Protein AF-T1CCB4-F1 (afdb_monomer)

InterPro domains:
  IPR006037 Regulator of K+ conductance, C-terminal [PF02080] (5-66)
  IPR006037 Regulator of K+ conductance, C-terminal [PS51202] (1-68)
  IPR036721 Regulator of K+ conductance, C-terminal domain superfamily [G3DSA:3.30.70.1450] (1-70)
  IPR036721 Regulator of K+ conductance, C-terminal domain superfamily [SSF116726] (6-56)

Secondary structure (DSSP, 8-state):
---GGG-SSTT-BGGGS--TT-PPEEEEEETTEEEE--TTPBP-TT-EEEE--S-GGGHHHHHHHHH----

Solvent-accessible surface area (backbone atoms only — not comparable to full-atom values): 4311 Å² total; per-residue (Å²): 135,58,47,71,79,37,22,68,46,41,76,33,29,51,66,73,54,90,53,99,81,63,57,57,57,56,30,35,34,51,89,92,44,79,41,76,48,42,62,78,45,64,40,51,73,78,51,46,76,43,69,58,72,96,52,76,86,47,50,68,62,52,54,49,45,65,64,30,56,58,132

pLDDT: mean 82.39, std 13.98, range [44.53, 96.88]

Sequence (71 aa):
RGEQHNSGVIGRTVQEIELPEGPPIGAIVRGEEVIMAHHDARVQANDHLILFLPDRRHIDAVERLFTRVAP

Organism: NCBI:txid410659

Nearest PDB structures (foldseek):
  4g65-assembly1_B  TM=9.461E-01  e=8.603E-06  Vibrio vulnificus CMCP6
  4g65-assembly1_A  TM=9.375E-01  e=1.999E-05  Vibrio vulnificus CMCP6
  6v4l-assembly1_D-2  TM=9.147E-01  e=3.824E-05  Vibrio parahaemolyticus RIMD 2210633
  6v4l-assembly1_C-2  TM=9.158E-01  e=5.289E-05  Vibrio parahaemolyticus RIMD 2210633
  4j9u-assembly2_G  TM=9.219E-01  e=7.316E-05  Vibrio parahaemolyticus RIMD 2210633

Foldseek 3Di:
DDDPQFALAAFDAQLRDDAPVPFGQQWWDDPNDTGGRDRGHGHHPPIDTDTDDPDPVRVVVVVCRGRGRDD

Structure (mmCIF, N/CA/C/O backbone):
data_AF-T1CCB4-F1
#
_entry.id   AF-T1CCB4-F1
#
loop_
_atom_site.group_PDB
_atom_site.id
_atom_site.type_symbol
_atom_site.label_atom_id
_atom_site.label_alt_id
_atom_site.label_comp_id
_atom_site.label_asym_id
_atom_site.label_entity_id
_atom_site.label_seq_id
_atom_site.pdbx_PDB_ins_code
_atom_site.Cartn_x
_atom_site.Cartn_y
_atom_site.Cartn_z
_atom_site.occupancy
_atom_site.B_iso_or_equiv
_atom_site.auth_seq_id
_atom_site.auth_comp_id
_atom_site.auth_asym_id
_atom_site.auth_atom_id
_atom_site.pdbx_PDB_model_num
ATOM 1 N N . ARG A 1 1 ? 5.364 -1.530 12.620 1.00 50.69 1 ARG A N 1
ATOM 2 C CA . ARG A 1 1 ? 3.886 -1.428 12.639 1.00 50.69 1 ARG A CA 1
ATOM 3 C C . ARG A 1 1 ? 3.566 0.049 12.487 1.00 50.69 1 ARG A C 1
ATOM 5 O O . ARG A 1 1 ? 4.039 0.814 13.313 1.00 50.69 1 ARG A O 1
ATOM 12 N N . GLY A 1 2 ? 2.954 0.450 11.373 1.00 54.59 2 GLY A N 1
ATOM 13 C CA . GLY A 1 2 ? 2.679 1.859 11.087 1.00 54.59 2 GLY A CA 1
ATOM 14 C C . GLY A 1 2 ? 1.414 2.321 11.805 1.00 54.59 2 GLY A C 1
ATOM 15 O O . GLY A 1 2 ? 0.404 1.626 11.762 1.00 54.59 2 GLY A O 1
ATOM 16 N N . GLU A 1 3 ? 1.477 3.479 12.450 1.00 57.97 3 GLU A N 1
ATOM 17 C CA . GLU A 1 3 ? 0.316 4.218 12.956 1.00 57.97 3 GLU A CA 1
ATOM 18 C C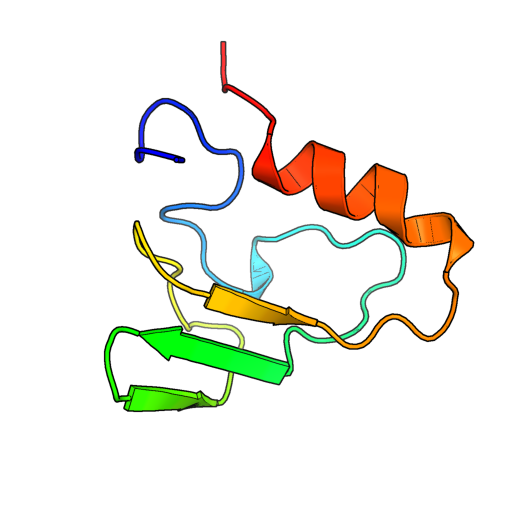 . GLU A 1 3 ? 0.119 5.474 12.090 1.00 57.97 3 GLU A C 1
ATOM 20 O O . GLU A 1 3 ? 1.041 5.868 11.373 1.00 57.97 3 GLU A O 1
ATOM 25 N N . GLN A 1 4 ? -1.065 6.103 12.123 1.00 53.59 4 GLN A N 1
ATOM 26 C CA . GLN A 1 4 ? -1.386 7.259 11.262 1.00 53.59 4 GLN A CA 1
ATOM 27 C C . GLN A 1 4 ? -0.358 8.397 11.338 1.00 53.59 4 GLN A C 1
ATOM 29 O O . GLN A 1 4 ? -0.114 9.063 10.340 1.00 53.59 4 GLN A O 1
ATOM 34 N N . HIS A 1 5 ? 0.260 8.607 12.501 1.00 52.59 5 HIS A N 1
ATOM 35 C CA . HIS A 1 5 ? 1.255 9.664 12.712 1.00 52.59 5 HIS A CA 1
ATOM 36 C C . HIS A 1 5 ? 2.646 9.327 12.156 1.00 52.59 5 HIS A C 1
ATOM 38 O O . HIS A 1 5 ? 3.478 10.216 12.045 1.00 52.59 5 HIS A O 1
ATOM 44 N N . ASN A 1 6 ? 2.893 8.074 11.758 1.00 61.09 6 ASN A N 1
ATOM 45 C CA . ASN A 1 6 ? 4.234 7.576 11.448 1.00 61.09 6 ASN A CA 1
ATOM 46 C C . ASN A 1 6 ? 4.337 6.859 10.092 1.00 61.09 6 ASN A C 1
ATOM 48 O O . ASN A 1 6 ? 5.252 6.062 9.883 1.00 61.09 6 ASN A O 1
ATOM 52 N N . SER A 1 7 ? 3.369 7.069 9.195 1.00 68.50 7 SER A N 1
ATOM 53 C CA . SER A 1 7 ? 3.274 6.341 7.930 1.00 68.50 7 SER A CA 1
ATOM 54 C C . SER A 1 7 ? 3.005 7.267 6.752 1.00 68.50 7 SER A C 1
ATOM 56 O O . SER A 1 7 ? 2.039 8.022 6.746 1.00 68.50 7 SER A O 1
ATOM 58 N N . GLY A 1 8 ? 3.813 7.136 5.699 1.00 75.06 8 GLY A N 1
ATOM 59 C CA . GLY A 1 8 ? 3.612 7.837 4.431 1.00 75.06 8 GLY A CA 1
ATOM 60 C C . GLY A 1 8 ? 2.387 7.389 3.625 1.00 75.06 8 GLY A C 1
ATOM 61 O O . GLY A 1 8 ? 2.117 7.994 2.592 1.00 75.06 8 GLY A O 1
ATOM 62 N N . VAL A 1 9 ? 1.653 6.356 4.061 1.00 86.50 9 VAL A N 1
ATOM 63 C CA . VAL A 1 9 ? 0.543 5.757 3.293 1.00 86.50 9 VAL A CA 1
ATOM 64 C C . VAL A 1 9 ? -0.772 5.651 4.062 1.00 86.50 9 VAL A C 1
ATOM 66 O O . VAL A 1 9 ? -1.835 5.709 3.446 1.00 86.50 9 VAL A O 1
ATOM 69 N N . ILE A 1 10 ? -0.747 5.504 5.392 1.00 90.12 10 ILE A N 1
ATOM 70 C CA . ILE A 1 10 ? -1.989 5.354 6.162 1.00 90.12 10 ILE A CA 1
ATOM 71 C C . ILE A 1 10 ? -2.792 6.654 6.080 1.00 90.12 10 ILE A C 1
ATOM 73 O O . ILE A 1 10 ? -2.261 7.748 6.246 1.00 90.12 10 ILE A O 1
ATOM 77 N N . GLY A 1 11 ? -4.095 6.528 5.839 1.00 90.12 11 GLY A N 1
ATOM 78 C CA . GLY A 1 11 ? -4.993 7.663 5.690 1.00 90.12 11 GLY A CA 1
ATOM 79 C C . GLY A 1 11 ? -5.002 8.256 4.287 1.00 90.12 11 GLY A C 1
ATOM 80 O O . GLY A 1 11 ? -5.841 9.115 4.045 1.00 90.12 11 GLY A O 1
ATOM 81 N N . ARG A 1 12 ? -4.164 7.783 3.357 1.00 91.38 12 ARG A N 1
ATOM 82 C CA . ARG A 1 12 ? -4.235 8.132 1.932 1.00 91.38 12 ARG A CA 1
ATOM 83 C C . ARG A 1 12 ? -5.131 7.160 1.173 1.00 91.38 12 ARG A C 1
ATOM 85 O O . ARG A 1 12 ? -5.300 6.004 1.564 1.00 91.38 12 ARG A O 1
ATOM 92 N N . THR A 1 13 ? -5.731 7.642 0.101 1.00 93.06 13 THR A N 1
ATOM 93 C CA . THR A 1 13 ? -6.378 6.815 -0.917 1.00 93.06 13 THR A CA 1
ATOM 94 C C . THR A 1 13 ? -5.331 6.152 -1.807 1.00 93.06 13 THR A C 1
ATOM 96 O O . THR A 1 13 ? -4.198 6.624 -1.897 1.00 93.06 13 THR A O 1
ATOM 99 N N . VAL A 1 14 ? -5.695 5.061 -2.480 1.00 91.06 14 VAL A N 1
ATOM 100 C CA . VAL A 1 14 ? -4.808 4.352 -3.419 1.00 91.06 14 VAL A CA 1
ATOM 101 C C . VAL A 1 14 ? -4.228 5.291 -4.482 1.00 91.06 14 VAL A C 1
ATOM 103 O O . VAL A 1 14 ? -3.048 5.180 -4.799 1.00 91.06 14 VAL A O 1
ATOM 106 N N . GLN A 1 15 ? -5.013 6.241 -5.001 1.00 90.00 15 GLN A N 1
ATOM 107 C CA . GLN A 1 15 ? -4.542 7.204 -6.004 1.00 90.00 15 GLN A CA 1
ATOM 108 C C . GLN A 1 15 ? -3.524 8.220 -5.454 1.00 90.00 15 GLN A C 1
ATOM 110 O O . GLN A 1 15 ? -2.692 8.723 -6.204 1.00 90.00 15 GLN A O 1
ATOM 115 N N . GLU A 1 16 ? -3.572 8.524 -4.157 1.00 90.19 16 GLU A N 1
ATOM 116 C CA . GLU A 1 16 ? -2.652 9.458 -3.490 1.00 90.19 16 GLU A CA 1
ATOM 117 C C . GLU A 1 16 ? -1.292 8.814 -3.140 1.00 90.19 16 GLU A C 1
ATOM 119 O O . GLU A 1 16 ? -0.400 9.484 -2.608 1.00 90.19 16 GLU A O 1
ATOM 124 N N . ILE A 1 17 ? -1.124 7.509 -3.386 1.00 88.12 17 ILE A N 1
ATOM 125 C CA . ILE A 1 17 ? 0.123 6.781 -3.132 1.00 88.12 17 ILE A CA 1
ATOM 126 C C . ILE A 1 17 ? 0.984 6.805 -4.398 1.00 88.12 17 ILE A C 1
ATOM 128 O O . ILE A 1 17 ? 0.695 6.140 -5.390 1.00 88.12 17 ILE A O 1
ATOM 132 N N . GLU A 1 18 ? 2.086 7.551 -4.343 1.00 84.12 18 GLU A N 1
ATOM 133 C CA . GLU A 1 18 ? 3.055 7.631 -5.438 1.00 84.12 18 GLU A CA 1
ATOM 134 C C . GLU A 1 18 ? 3.933 6.373 -5.482 1.00 84.12 18 GLU A C 1
ATOM 136 O O . GLU A 1 18 ? 4.845 6.200 -4.670 1.00 84.12 18 GLU A O 1
ATOM 141 N N . LEU A 1 19 ? 3.658 5.485 -6.440 1.00 83.19 19 LEU A N 1
ATOM 142 C CA . LEU A 1 19 ? 4.443 4.272 -6.674 1.00 83.19 19 LEU A CA 1
ATOM 143 C C . LEU A 1 19 ? 5.500 4.493 -7.772 1.00 83.19 19 LEU A C 1
ATOM 145 O O . LEU A 1 19 ? 5.193 5.113 -8.790 1.00 83.19 19 LEU A O 1
ATOM 149 N N . PRO A 1 20 ? 6.717 3.936 -7.622 1.00 75.12 20 PRO A N 1
ATOM 150 C CA . PRO A 1 20 ? 7.873 4.242 -8.473 1.00 75.12 20 PRO A CA 1
ATOM 151 C C . PRO A 1 20 ? 7.735 3.879 -9.965 1.00 75.12 20 PRO A C 1
ATOM 153 O O . PRO A 1 20 ? 8.464 4.444 -10.769 1.00 75.12 20 PRO A O 1
ATOM 156 N N . GLU A 1 21 ? 6.793 3.014 -10.358 1.00 70.81 21 GLU A N 1
ATOM 157 C CA . GLU A 1 21 ? 6.461 2.745 -11.776 1.00 70.81 21 GLU A CA 1
ATOM 158 C C . GLU A 1 21 ? 4.948 2.585 -12.027 1.00 70.81 21 GLU A C 1
ATOM 160 O O . GLU A 1 21 ? 4.516 1.981 -13.007 1.00 70.81 21 GLU A O 1
ATOM 165 N N . GLY A 1 22 ? 4.113 3.086 -11.112 1.00 60.50 22 GLY A N 1
ATOM 166 C CA . GLY A 1 22 ? 2.657 2.982 -11.224 1.00 60.50 22 GLY A CA 1
ATOM 167 C C . GLY A 1 22 ? 2.030 1.576 -11.296 1.00 60.50 22 GLY A C 1
ATOM 168 O O . GLY A 1 22 ? 0.895 1.507 -11.779 1.00 60.50 22 GLY A O 1
ATOM 169 N N . PRO A 1 23 ? 2.650 0.452 -10.858 1.00 61.47 23 PRO A N 1
ATOM 170 C CA . PRO A 1 23 ? 1.886 -0.780 -10.795 1.00 61.47 23 PRO A CA 1
ATOM 171 C C . PRO A 1 23 ? 0.707 -0.599 -9.837 1.00 61.47 23 PRO A C 1
ATOM 173 O O . PRO A 1 23 ? 0.899 -0.077 -8.736 1.00 61.47 23 PRO A O 1
ATOM 176 N N . PRO A 1 24 ? -0.507 -1.017 -10.220 1.00 76.69 24 PRO A N 1
ATOM 177 C CA . PRO A 1 24 ? -1.661 -0.831 -9.366 1.00 76.69 24 PRO A CA 1
ATOM 178 C C . PRO A 1 24 ? -1.480 -1.638 -8.078 1.00 76.69 24 PRO A C 1
ATOM 180 O O . PRO A 1 24 ? -1.065 -2.802 -8.095 1.00 76.69 24 PRO A O 1
ATOM 183 N N . ILE A 1 25 ? -1.831 -1.023 -6.949 1.00 88.69 25 ILE A N 1
ATOM 184 C CA . ILE A 1 25 ? -2.245 -1.790 -5.775 1.00 88.69 25 ILE A CA 1
ATOM 185 C C . ILE A 1 25 ? -3.416 -2.647 -6.260 1.00 88.69 25 ILE A C 1
ATOM 187 O O . ILE A 1 25 ? -4.387 -2.109 -6.783 1.00 88.69 25 ILE A O 1
ATOM 191 N N . GLY A 1 26 ? -3.290 -3.970 -6.169 1.00 90.81 26 GLY A N 1
ATOM 192 C CA . GLY A 1 26 ? -4.295 -4.902 -6.684 1.00 90.81 26 GLY A CA 1
ATOM 193 C C . GLY A 1 26 ? -5.411 -5.158 -5.677 1.00 90.81 26 GLY A C 1
ATOM 194 O O . GLY A 1 26 ? -6.583 -5.238 -6.042 1.00 90.81 26 GLY A O 1
ATOM 195 N N . ALA A 1 27 ? -5.052 -5.253 -4.397 1.00 94.81 27 ALA A N 1
ATOM 196 C CA . ALA A 1 27 ? -6.002 -5.484 -3.320 1.00 94.81 27 ALA A CA 1
ATOM 197 C C . ALA A 1 27 ? -5.495 -4.942 -1.981 1.00 94.81 27 ALA A C 1
ATOM 199 O O . ALA A 1 27 ? -4.289 -4.832 -1.745 1.00 94.81 27 ALA A O 1
ATOM 200 N N . ILE A 1 28 ? -6.445 -4.658 -1.098 1.00 95.19 28 ILE A N 1
ATOM 201 C CA . ILE A 1 28 ? -6.233 -4.411 0.323 1.00 95.19 28 ILE A CA 1
ATOM 202 C C . ILE A 1 28 ? -6.841 -5.594 1.073 1.00 95.19 28 ILE A C 1
ATOM 204 O O . ILE A 1 28 ? -8.021 -5.892 0.900 1.00 95.19 28 ILE A O 1
ATOM 208 N N . VAL A 1 29 ? -6.055 -6.261 1.910 1.00 96.88 29 VAL A N 1
ATOM 209 C CA . VAL A 1 29 ? -6.569 -7.252 2.860 1.00 96.88 29 VAL A CA 1
ATOM 210 C C . VAL A 1 29 ? -6.720 -6.576 4.216 1.00 96.88 29 VAL A C 1
ATOM 212 O O . VAL A 1 29 ? -5.738 -6.068 4.766 1.00 96.88 29 VAL A O 1
ATOM 215 N N . ARG A 1 30 ? -7.946 -6.562 4.744 1.00 95.50 30 ARG A N 1
ATOM 216 C CA . ARG A 1 30 ? -8.297 -5.946 6.028 1.00 95.50 30 ARG A CA 1
ATOM 217 C C . ARG A 1 30 ? -8.968 -6.981 6.919 1.00 95.50 30 ARG A C 1
ATOM 219 O O . ARG A 1 30 ? -10.137 -7.312 6.741 1.00 95.50 30 ARG A O 1
ATOM 226 N N . GLY A 1 31 ? -8.212 -7.507 7.879 1.00 94.25 31 GLY A N 1
ATOM 227 C CA . GLY A 1 31 ? -8.658 -8.668 8.649 1.00 94.25 31 GLY A CA 1
ATOM 228 C C . GLY A 1 31 ? -8.851 -9.872 7.726 1.00 94.25 31 GLY A C 1
ATOM 229 O O . GLY A 1 31 ? -7.887 -10.335 7.121 1.00 94.25 31 GLY A O 1
ATOM 230 N N . GLU A 1 32 ? -10.089 -10.350 7.610 1.00 95.88 32 GLU A N 1
ATOM 231 C CA . GLU A 1 32 ? -10.466 -11.480 6.745 1.00 95.88 32 GLU A CA 1
ATOM 232 C C . GLU A 1 32 ? -11.063 -11.037 5.398 1.00 95.88 32 GLU A C 1
ATOM 234 O O . GLU A 1 32 ? -11.367 -11.869 4.544 1.00 95.88 32 GLU A O 1
ATOM 239 N N . GLU A 1 33 ? -11.222 -9.729 5.183 1.00 96.12 33 GLU A N 1
ATOM 240 C CA . GLU A 1 33 ? -11.823 -9.184 3.969 1.00 96.12 33 GLU A CA 1
ATOM 241 C C . GLU A 1 33 ? -10.769 -8.866 2.908 1.00 96.12 33 GLU A C 1
ATOM 243 O O . GLU A 1 33 ? -9.715 -8.293 3.197 1.00 96.12 33 GLU A O 1
ATOM 248 N N . VAL A 1 34 ? -11.093 -9.189 1.652 1.00 95.94 34 VAL A N 1
ATOM 249 C CA . VAL A 1 34 ? -10.329 -8.770 0.473 1.00 95.94 34 VAL A CA 1
ATOM 250 C C . VAL A 1 34 ? -11.097 -7.662 -0.236 1.00 95.94 34 VAL A C 1
ATOM 252 O O . VAL A 1 34 ? -12.193 -7.875 -0.749 1.00 95.94 34 VAL A O 1
ATOM 255 N N . ILE A 1 35 ? -10.497 -6.478 -0.285 1.00 95.50 35 ILE A N 1
ATOM 256 C CA . ILE A 1 35 ? -11.040 -5.284 -0.927 1.00 95.50 35 ILE A CA 1
ATOM 257 C C . ILE A 1 35 ? -10.266 -5.074 -2.228 1.00 95.50 35 ILE A C 1
ATOM 259 O O . ILE A 1 35 ? -9.052 -4.861 -2.206 1.00 95.50 35 ILE A O 1
ATOM 263 N N . MET A 1 36 ? -10.957 -5.117 -3.369 1.00 93.44 36 MET A N 1
ATOM 264 C CA . MET A 1 36 ? -10.344 -4.760 -4.651 1.00 93.44 36 MET A CA 1
ATOM 265 C C . MET A 1 36 ? -9.937 -3.291 -4.610 1.00 93.44 36 MET A C 1
ATOM 267 O O . MET A 1 36 ? -10.755 -2.415 -4.322 1.00 93.44 36 MET A O 1
ATOM 271 N N . ALA A 1 37 ? -8.659 -3.024 -4.851 1.00 90.19 37 ALA A N 1
ATOM 272 C CA . ALA A 1 37 ? -8.129 -1.682 -4.712 1.00 90.19 37 ALA A CA 1
ATOM 273 C C . ALA A 1 37 ? -8.602 -0.805 -5.878 1.00 90.19 37 ALA A C 1
ATOM 275 O O . ALA A 1 37 ? -8.233 -1.001 -7.035 1.00 90.19 37 ALA A O 1
ATOM 276 N N . HIS A 1 38 ? -9.436 0.173 -5.543 1.00 89.94 38 HIS A N 1
ATOM 277 C CA . HIS A 1 38 ? -9.871 1.243 -6.432 1.00 89.94 38 HIS A CA 1
ATOM 278 C C . HIS A 1 38 ? -9.246 2.572 -6.008 1.00 89.94 38 HIS A C 1
ATOM 280 O O . HIS A 1 38 ? -8.726 2.698 -4.902 1.00 89.94 38 HIS A O 1
ATOM 286 N N . HIS A 1 39 ? -9.284 3.560 -6.904 1.00 89.31 39 HIS A N 1
ATOM 287 C CA . HIS A 1 39 ? -8.638 4.867 -6.741 1.00 89.31 39 HIS A CA 1
ATOM 288 C C . HIS A 1 39 ? -9.016 5.596 -5.438 1.00 89.31 39 HIS A C 1
ATOM 290 O O . HIS A 1 39 ? -8.173 6.277 -4.860 1.00 89.31 39 HIS A O 1
ATOM 296 N N . ASP A 1 40 ? -10.243 5.410 -4.955 1.00 91.50 40 ASP A N 1
ATOM 297 C CA . ASP A 1 40 ? -10.828 6.034 -3.766 1.00 91.50 40 ASP A CA 1
ATOM 298 C C . ASP A 1 40 ? -10.672 5.208 -2.477 1.00 91.50 40 ASP A C 1
ATOM 300 O O . ASP A 1 40 ? -10.935 5.709 -1.378 1.00 91.50 40 ASP A O 1
ATOM 304 N N . ALA A 1 41 ? -10.216 3.957 -2.582 1.00 92.75 41 ALA A N 1
ATOM 305 C CA . ALA A 1 41 ? -10.042 3.085 -1.431 1.00 92.75 41 ALA A CA 1
ATOM 306 C C . ALA A 1 41 ? -9.000 3.683 -0.473 1.00 92.75 41 ALA A C 1
ATOM 308 O O . ALA A 1 41 ? -7.843 3.894 -0.842 1.00 92.75 41 ALA A O 1
ATOM 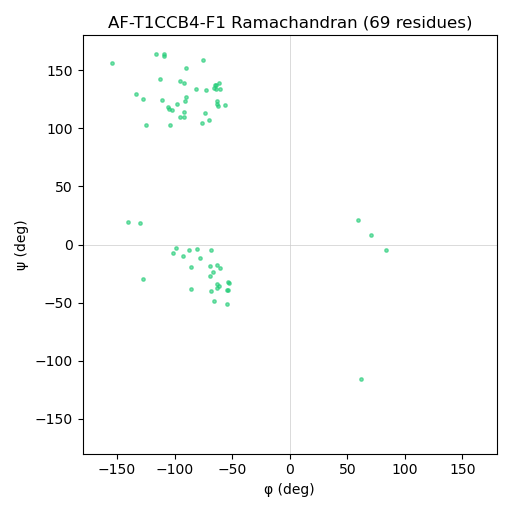309 N N . ARG A 1 42 ? -9.409 3.971 0.770 1.00 94.62 42 ARG A N 1
ATOM 310 C CA . ARG A 1 42 ? -8.542 4.575 1.792 1.00 94.62 42 ARG A CA 1
ATOM 311 C C . ARG A 1 42 ? -7.820 3.510 2.612 1.00 94.62 42 ARG A C 1
ATOM 313 O O . ARG A 1 42 ? -8.464 2.642 3.209 1.00 94.62 42 ARG A O 1
ATOM 320 N N . VAL A 1 43 ? -6.496 3.636 2.680 1.00 92.69 43 VAL A N 1
ATOM 321 C CA . VAL A 1 43 ? -5.613 2.767 3.461 1.00 92.69 43 VAL A CA 1
ATOM 322 C C . VAL A 1 43 ? -5.762 3.065 4.949 1.00 92.69 43 VAL A C 1
ATOM 324 O O . VAL A 1 43 ? -5.728 4.220 5.385 1.00 92.69 43 VAL A O 1
ATOM 327 N N . GLN A 1 44 ? -5.902 2.009 5.736 1.00 92.62 44 GLN A N 1
ATOM 328 C CA . GLN A 1 44 ? -6.049 2.035 7.183 1.00 92.62 44 GLN A CA 1
ATOM 329 C C . GLN A 1 44 ? -4.864 1.352 7.867 1.00 92.62 44 GLN A C 1
ATOM 331 O O . GLN A 1 44 ? -4.073 0.633 7.256 1.00 92.62 44 GLN A O 1
ATOM 336 N N . ALA A 1 45 ? -4.715 1.607 9.166 1.00 89.31 45 ALA A N 1
ATOM 337 C CA . ALA A 1 45 ? -3.725 0.897 9.959 1.00 89.31 45 ALA A CA 1
ATOM 338 C C . ALA A 1 45 ? -4.036 -0.608 9.953 1.00 89.31 45 ALA A C 1
ATOM 340 O O . ALA A 1 45 ? -5.189 -1.004 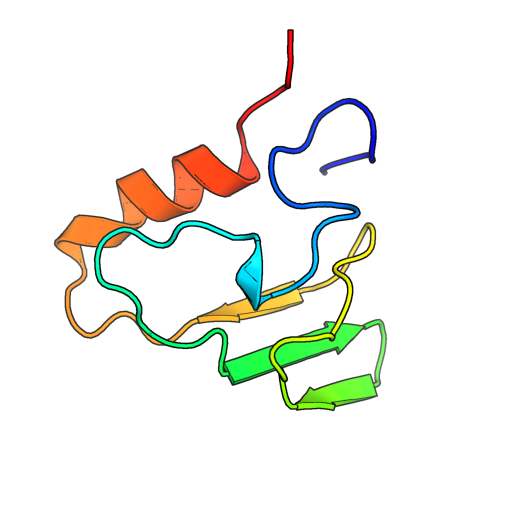10.109 1.00 89.31 45 ALA A O 1
ATOM 341 N N . ASN A 1 46 ? -2.990 -1.428 9.829 1.00 88.56 46 ASN A N 1
ATOM 342 C CA . ASN A 1 46 ? -3.058 -2.891 9.703 1.00 88.56 46 ASN A CA 1
ATOM 343 C C . ASN A 1 46 ? -3.622 -3.427 8.376 1.00 88.56 46 ASN A C 1
ATOM 345 O O . ASN A 1 46 ? -3.784 -4.638 8.250 1.00 88.56 46 ASN A O 1
ATOM 349 N N . ASP A 1 47 ? -3.860 -2.574 7.379 1.00 92.50 47 ASP A N 1
ATOM 350 C CA . ASP A 1 47 ? -4.111 -3.046 6.018 1.00 92.50 47 ASP A CA 1
ATOM 351 C C . ASP 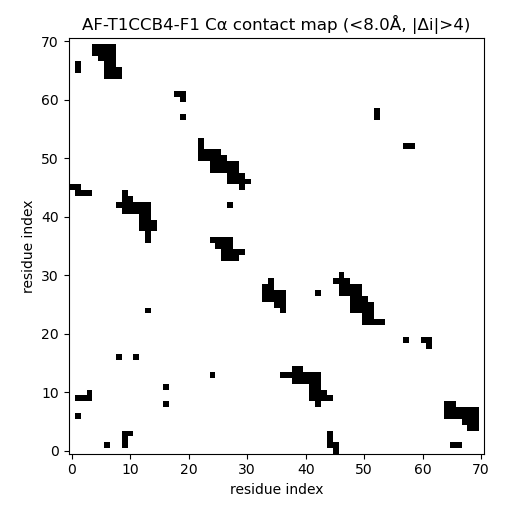A 1 47 ? -2.866 -3.744 5.449 1.00 92.50 47 ASP A C 1
ATOM 353 O O . ASP A 1 47 ? -1.740 -3.248 5.574 1.00 92.50 47 ASP A O 1
ATOM 357 N N . HIS A 1 48 ? -3.069 -4.871 4.769 1.00 92.56 48 HIS A N 1
ATOM 358 C CA . HIS A 1 48 ? -2.039 -5.502 3.948 1.00 92.56 48 HIS A CA 1
ATOM 359 C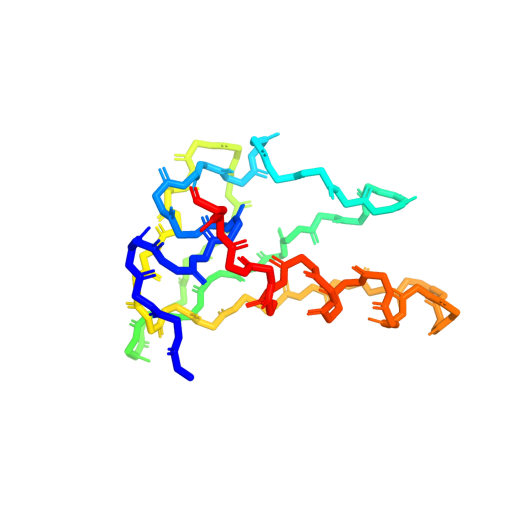 C . HIS A 1 48 ? -2.302 -5.195 2.476 1.00 92.56 48 HIS A C 1
ATOM 361 O O . HIS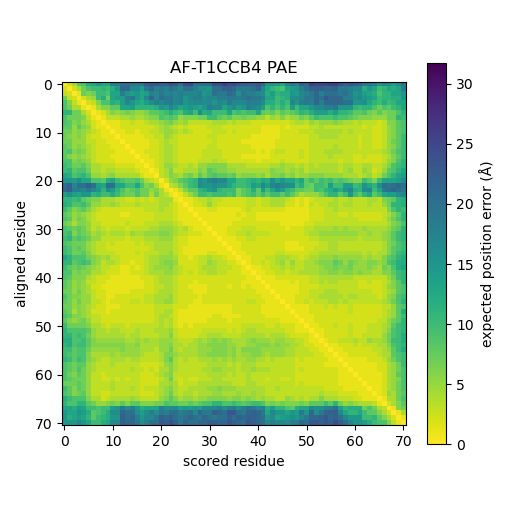 A 1 48 ? -3.307 -5.612 1.903 1.00 92.56 48 HIS A O 1
ATOM 367 N N . LEU A 1 49 ? -1.385 -4.460 1.856 1.00 91.31 49 LEU A N 1
ATOM 368 C CA . LEU A 1 49 ? -1.483 -4.060 0.457 1.00 91.31 49 LEU A CA 1
ATOM 369 C C . LEU A 1 49 ? -0.803 -5.096 -0.436 1.00 91.31 49 LEU A C 1
ATOM 371 O O . LEU A 1 49 ? 0.383 -5.383 -0.276 1.00 91.31 49 LEU A O 1
ATOM 375 N N . ILE A 1 50 ? -1.549 -5.635 -1.397 1.00 91.56 50 ILE A N 1
ATOM 376 C CA . ILE A 1 50 ? -1.020 -6.525 -2.429 1.00 91.56 50 ILE A CA 1
ATOM 377 C C . ILE A 1 50 ? -0.631 -5.674 -3.636 1.00 91.56 50 ILE A C 1
ATOM 379 O O . ILE A 1 50 ? -1.485 -5.074 -4.289 1.00 91.56 50 ILE A O 1
ATOM 383 N N . LEU A 1 51 ? 0.667 -5.621 -3.924 1.00 88.44 51 LEU A N 1
ATOM 384 C CA . LEU A 1 51 ? 1.251 -4.861 -5.029 1.00 88.44 51 LEU A CA 1
ATOM 385 C C . LEU A 1 51 ? 1.823 -5.825 -6.069 1.00 88.44 51 LEU A C 1
ATOM 387 O O . LEU A 1 51 ? 2.426 -6.838 -5.710 1.00 88.44 51 LEU A O 1
ATOM 391 N N . PHE A 1 52 ? 1.689 -5.495 -7.351 1.00 85.69 52 PHE A N 1
ATOM 392 C CA . PHE A 1 52 ? 2.322 -6.257 -8.426 1.00 85.69 52 PHE A CA 1
ATOM 393 C C . PHE A 1 52 ? 3.542 -5.512 -8.960 1.00 85.69 52 PHE A C 1
ATOM 395 O O . PHE A 1 52 ? 3.398 -4.568 -9.719 1.00 85.69 52 PHE A O 1
ATOM 402 N N . LEU A 1 53 ? 4.755 -5.917 -8.591 1.00 85.81 53 LEU A N 1
ATOM 403 C CA . LEU A 1 53 ? 5.972 -5.277 -9.097 1.00 85.81 53 LEU A CA 1
ATOM 404 C C . LEU A 1 53 ? 6.510 -6.066 -10.302 1.00 85.81 53 LEU A C 1
ATOM 406 O O . LEU A 1 53 ? 7.013 -7.173 -10.099 1.00 85.81 53 LEU A O 1
ATOM 410 N N . PRO A 1 54 ? 6.439 -5.533 -11.540 1.00 82.62 54 PRO A N 1
ATOM 411 C CA . PRO A 1 54 ? 7.010 -6.209 -12.710 1.00 82.62 54 PRO A CA 1
ATOM 412 C C . PRO A 1 54 ? 8.542 -6.274 -12.638 1.00 82.62 54 PRO A C 1
ATOM 414 O O . PRO A 1 54 ? 9.157 -7.161 -13.227 1.00 82.62 54 PRO A O 1
ATOM 417 N N . ASP A 1 55 ? 9.150 -5.360 -11.879 1.00 86.56 55 ASP A N 1
ATOM 418 C CA . ASP A 1 55 ? 10.586 -5.273 -11.676 1.00 86.56 55 ASP A CA 1
ATOM 419 C C . ASP A 1 55 ? 10.945 -5.230 -10.186 1.00 86.56 55 ASP A C 1
ATOM 421 O O . ASP A 1 55 ? 10.505 -4.363 -9.426 1.00 86.56 55 ASP A O 1
ATOM 425 N N . ARG A 1 56 ? 11.805 -6.164 -9.775 1.00 87.12 56 ARG A N 1
ATOM 426 C CA . ARG A 1 56 ? 12.268 -6.317 -8.391 1.00 87.12 56 ARG A CA 1
ATOM 427 C C . ARG A 1 56 ? 13.183 -5.184 -7.927 1.00 87.12 56 ARG A C 1
ATOM 429 O O . ARG A 1 56 ? 13.323 -5.000 -6.723 1.00 87.12 56 ARG A O 1
ATOM 436 N N . ARG A 1 57 ? 13.778 -4.404 -8.837 1.00 88.50 57 ARG A N 1
ATOM 437 C CA . ARG A 1 57 ? 14.620 -3.239 -8.499 1.00 88.50 57 ARG A CA 1
ATOM 438 C C . ARG A 1 57 ? 13.861 -2.168 -7.706 1.00 88.50 57 ARG A C 1
ATOM 440 O O . ARG A 1 57 ? 14.481 -1.363 -7.020 1.00 88.50 57 ARG A O 1
ATOM 447 N N . HIS A 1 58 ? 12.528 -2.177 -7.760 1.00 85.88 58 HIS A N 1
ATOM 448 C CA . HIS A 1 58 ? 11.678 -1.218 -7.055 1.00 85.88 58 HIS A CA 1
ATOM 449 C C . HIS A 1 58 ? 11.319 -1.612 -5.621 1.00 85.88 58 HIS A C 1
ATOM 451 O O . HIS A 1 58 ? 10.712 -0.796 -4.928 1.00 85.88 58 HIS A O 1
ATOM 457 N N . ILE A 1 59 ? 11.700 -2.807 -5.152 1.00 86.94 59 ILE A N 1
ATOM 458 C CA . ILE A 1 59 ? 11.368 -3.279 -3.797 1.00 86.94 59 ILE A CA 1
ATOM 459 C C . ILE A 1 59 ? 11.824 -2.262 -2.743 1.00 86.94 59 ILE A C 1
ATOM 461 O O . ILE A 1 59 ? 10.993 -1.786 -1.975 1.00 86.94 59 ILE A O 1
ATOM 465 N N . ASP A 1 60 ? 13.082 -1.817 -2.786 1.00 88.50 60 ASP A N 1
ATOM 466 C CA . ASP A 1 60 ? 13.614 -0.864 -1.803 1.00 88.50 60 ASP A CA 1
ATOM 467 C C . ASP A 1 60 ? 12.865 0.479 -1.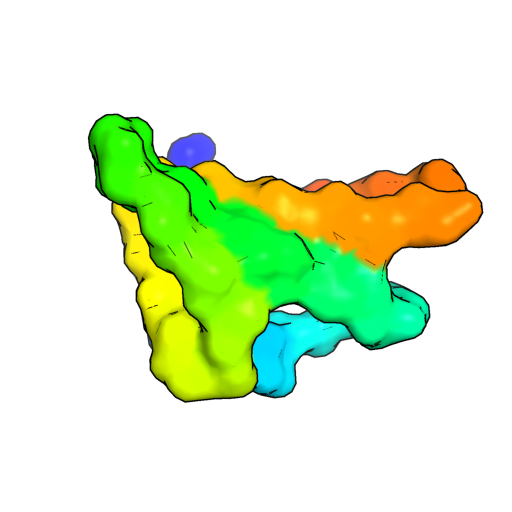817 1.00 88.50 60 ASP A C 1
ATOM 469 O O . ASP A 1 60 ? 12.702 1.134 -0.787 1.00 88.50 60 ASP A O 1
ATOM 473 N N . ALA A 1 61 ? 12.425 0.936 -2.994 1.00 85.12 61 ALA A N 1
ATOM 474 C CA . ALA A 1 61 ? 11.660 2.174 -3.122 1.00 85.12 61 ALA A CA 1
ATOM 475 C C . ALA A 1 61 ? 10.269 2.041 -2.500 1.00 85.12 61 ALA A C 1
ATOM 477 O O . ALA A 1 61 ? 9.820 2.958 -1.811 1.00 85.12 61 ALA A O 1
ATOM 478 N N . VAL A 1 62 ? 9.629 0.888 -2.688 1.00 84.94 62 VAL A N 1
ATOM 479 C CA . VAL A 1 62 ? 8.350 0.558 -2.061 1.00 84.94 62 VAL A CA 1
ATOM 480 C C . VAL A 1 62 ? 8.513 0.446 -0.547 1.00 84.94 62 VAL A C 1
ATOM 482 O O . VAL A 1 62 ? 7.777 1.102 0.180 1.00 84.94 62 VAL A O 1
ATOM 485 N N . GLU A 1 63 ? 9.511 -0.283 -0.045 1.00 84.94 63 GLU A N 1
ATOM 486 C CA . GLU A 1 63 ? 9.765 -0.410 1.398 1.00 84.94 63 GLU A CA 1
ATOM 487 C C . GLU A 1 63 ? 9.928 0.951 2.088 1.00 84.94 63 GLU A C 1
ATOM 489 O O . GLU A 1 63 ? 9.389 1.167 3.180 1.00 84.94 63 GLU A O 1
ATOM 494 N N . ARG A 1 64 ? 10.593 1.909 1.428 1.00 84.06 64 ARG A N 1
ATOM 495 C CA . ARG A 1 64 ? 10.731 3.284 1.930 1.00 84.06 64 ARG A CA 1
ATOM 496 C C . ARG A 1 64 ? 9.397 4.023 2.054 1.00 84.06 64 ARG A C 1
ATOM 498 O O . ARG A 1 64 ? 9.250 4.801 2.992 1.00 84.06 64 ARG A O 1
ATOM 505 N N . LEU A 1 65 ? 8.416 3.787 1.178 1.00 80.69 65 LEU A N 1
ATOM 506 C CA . LEU A 1 65 ? 7.080 4.403 1.291 1.00 80.69 65 LEU A CA 1
ATOM 507 C C . LEU A 1 65 ? 6.357 3.964 2.572 1.00 80.69 65 LEU A C 1
ATOM 509 O O . LEU A 1 65 ? 5.694 4.772 3.222 1.00 80.69 65 LEU A O 1
ATOM 513 N N . PHE A 1 66 ? 6.525 2.697 2.958 1.00 77.94 66 PHE A N 1
ATOM 514 C CA . PHE A 1 66 ? 5.856 2.097 4.117 1.00 77.94 66 PHE A CA 1
ATOM 515 C C . PHE A 1 66 ? 6.586 2.315 5.447 1.00 77.94 66 PHE A C 1
ATOM 517 O O . PHE A 1 66 ? 5.972 2.197 6.507 1.00 77.94 66 PHE A O 1
ATOM 524 N N . THR A 1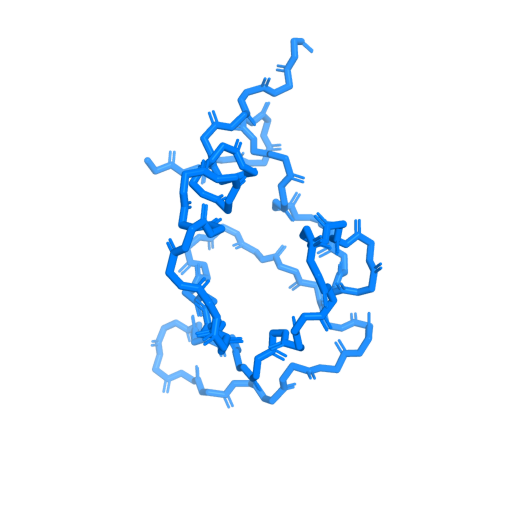 67 ? 7.877 2.646 5.404 1.00 71.50 67 THR A N 1
ATOM 525 C CA . THR A 1 67 ? 8.715 2.906 6.588 1.00 71.50 67 THR A CA 1
ATOM 526 C C . THR A 1 67 ? 8.946 4.391 6.859 1.00 71.50 67 THR A C 1
ATOM 528 O O . THR A 1 67 ? 9.487 4.738 7.909 1.00 71.50 67 THR A O 1
ATOM 531 N N . ARG A 1 68 ? 8.520 5.286 5.955 1.00 63.09 68 ARG A N 1
ATOM 532 C CA . ARG A 1 68 ? 8.666 6.730 6.151 1.00 63.09 68 ARG A CA 1
ATOM 533 C C . ARG A 1 68 ? 7.743 7.227 7.262 1.00 63.09 68 ARG A C 1
ATOM 535 O O . ARG A 1 68 ? 6.537 7.372 7.076 1.00 63.09 68 ARG A O 1
ATOM 542 N N . VAL A 1 69 ? 8.376 7.540 8.383 1.00 52.06 69 VAL A N 1
ATOM 543 C CA . VAL A 1 69 ? 7.905 8.455 9.419 1.00 52.06 69 VAL A CA 1
ATOM 544 C C . VAL A 1 69 ? 7.794 9.847 8.799 1.00 52.06 69 VAL A C 1
ATOM 546 O O . VAL A 1 69 ? 8.779 10.354 8.255 1.00 52.06 69 VAL A O 1
ATOM 549 N N . ALA A 1 70 ? 6.604 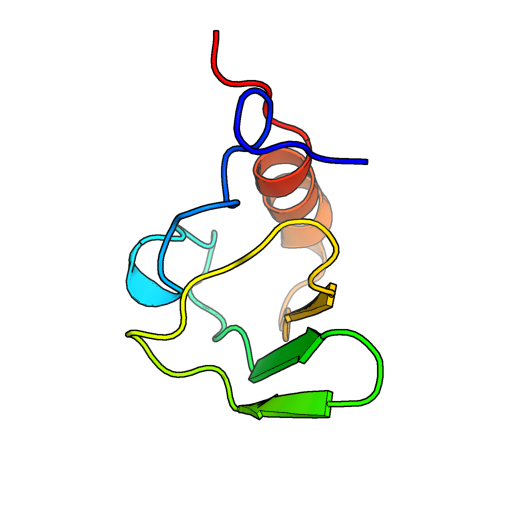10.448 8.805 1.00 44.53 70 ALA A N 1
ATOM 550 C CA . ALA A 1 70 ? 6.505 11.884 8.561 1.00 44.53 70 ALA A CA 1
ATOM 551 C C . ALA A 1 70 ? 7.229 12.607 9.719 1.00 44.53 70 ALA A C 1
ATOM 553 O O . ALA A 1 70 ? 7.052 12.176 10.858 1.00 44.53 70 ALA A O 1
ATOM 554 N N . PRO A 1 71 ? 8.087 13.613 9.461 1.00 46.12 71 PRO A N 1
ATOM 555 C CA . PRO A 1 71 ? 8.672 14.414 10.535 1.00 46.12 71 PRO A CA 1
ATOM 556 C C . PRO A 1 71 ? 7.607 15.194 11.314 1.00 46.12 71 PRO A C 1
ATOM 558 O O . PRO A 1 71 ? 6.562 15.534 10.709 1.00 46.12 71 PRO A O 1
#

Mean predicted aligned error: 5.73 Å

Radius of gyration: 11.63 Å; Cα contacts (8 Å, |Δi|>4): 108; chains: 1; bounding box: 26×26×26 Å